Protein AF-A0A7C7JCC6-F1 (afdb_monomer)

Sequence (166 aa):
MGEDTITQGELRDRILDRYYGVRALNGLVRESLFIAESERLGMRIDPAEIASRVEQELDQILGDSFEQRRVSRIRLEQQGLLERDLRREIAMEVGPALLIQMVISAHREIEEEQILDLWRETWKEPRRLIEHIVFPLGDADDQERQSIERWANLTAKALESGTAMR

Radius of gyration: 25.04 Å; Cα contacts (8 Å, |Δi|>4): 71; chains: 1; bounding box: 66×56×46 Å

pLDDT: mean 77.18, std 15.21, range [35.5, 94.88]

Foldseek 3Di:
DDDPPCDPVNVVVVVCCVCPNPVVVVVVVVLVVLVVLCVVVVHDDDPVVLVVVLVVVLCVQQNPDPVSNVVSQVVCVVVVHHPVVSSVVSSVVSRSVVSSVVSVVVPDDPDPVNVVVVCVVCVPPDDDDDDDDDQDCPPPDPVRVVVSVVVVVVVVVCVVVVHDDD

Mean predicted aligned error: 16.47 Å

Secondary structure (DSSP, 8-state):
-------HHHHHHHHHHHHHSHHHHHHHHHHHHHHHHHHHTT----HHHHHHHHHHHHHHHH-SSHHHHHHHHHHHHHTT--HHHHHHHHHHHHHHHHHHHHHHHHT----HHHHHHHHHHHTTSPPPP--------TT--HHHHHHHHHHHHHHHHHHHTTPPP-

Solvent-accessible surface area (backbone atoms only — not comparable to full-atom values): 9923 Å² total; per-residue (Å²): 138,78,82,86,72,77,45,74,65,58,52,49,51,51,47,46,47,68,67,62,25,74,69,33,50,51,46,52,53,51,50,52,51,42,51,55,50,26,57,74,70,70,58,79,81,58,69,67,57,46,53,52,53,39,50,54,54,46,27,73,75,32,36,84,46,73,67,45,30,52,54,42,50,55,56,34,46,76,72,76,42,52,72,68,56,54,53,50,54,46,46,66,50,48,48,58,52,53,50,44,53,52,50,52,54,74,70,55,79,80,52,70,66,61,54,50,48,53,42,69,70,48,66,79,57,78,88,72,93,75,90,84,85,84,81,88,58,88,88,55,49,78,68,52,45,56,49,52,54,50,49,53,53,50,51,51,52,38,54,74,70,69,52,82,87,126

Structure (mmCIF, N/CA/C/O backbone):
data_AF-A0A7C7JCC6-F1
#
_entry.id   AF-A0A7C7JCC6-F1
#
loop_
_atom_site.group_PDB
_atom_site.id
_atom_site.type_symbol
_atom_site.label_atom_id
_atom_site.label_alt_id
_atom_site.label_comp_id
_atom_site.label_asym_id
_atom_site.label_entity_id
_atom_site.label_seq_id
_atom_site.pdbx_PDB_ins_code
_atom_site.Cartn_x
_atom_site.Cartn_y
_atom_site.Cartn_z
_atom_site.occupancy
_atom_site.B_iso_or_equiv
_atom_site.auth_seq_id
_atom_site.auth_comp_id
_atom_site.auth_asym_id
_atom_site.auth_atom_id
_atom_site.pdbx_PDB_model_num
ATOM 1 N N . MET A 1 1 ? -36.928 26.010 -10.391 1.00 35.50 1 MET A N 1
ATOM 2 C CA . MET A 1 1 ? -37.567 24.779 -9.874 1.00 35.50 1 MET A CA 1
ATOM 3 C C . MET A 1 1 ? -36.969 23.615 -10.653 1.00 35.50 1 MET A C 1
ATOM 5 O O . MET A 1 1 ? -36.967 23.719 -11.867 1.00 35.50 1 MET A O 1
ATOM 9 N N . GLY A 1 2 ? -36.391 22.568 -10.071 1.00 37.34 2 GLY A N 1
ATOM 10 C CA . GLY A 1 2 ? -36.309 22.183 -8.664 1.00 37.34 2 GLY A CA 1
ATOM 11 C C . GLY A 1 2 ? -34.877 21.827 -8.255 1.00 37.34 2 GLY A C 1
ATOM 12 O O . GLY A 1 2 ? -34.093 21.338 -9.062 1.00 37.34 2 GLY A O 1
ATOM 13 N N . GLU A 1 3 ? -34.548 22.134 -7.006 1.00 39.03 3 GLU A N 1
ATOM 14 C CA . GLU A 1 3 ? -33.409 21.541 -6.317 1.00 39.03 3 GLU A CA 1
ATOM 15 C C . GLU A 1 3 ? -33.794 20.094 -6.001 1.00 39.03 3 GLU A C 1
ATOM 17 O O . GLU A 1 3 ? -34.695 19.865 -5.188 1.00 39.03 3 GLU A O 1
ATOM 22 N N . ASP A 1 4 ? -33.149 19.128 -6.659 1.00 43.19 4 ASP A N 1
ATOM 23 C CA . ASP A 1 4 ? -33.213 17.716 -6.272 1.00 43.19 4 ASP A CA 1
ATOM 24 C C . ASP A 1 4 ? -32.573 17.582 -4.889 1.00 43.19 4 ASP A C 1
ATOM 26 O O . ASP A 1 4 ? -31.377 17.331 -4.725 1.00 43.19 4 ASP A O 1
ATOM 30 N N . THR A 1 5 ? -33.382 17.838 -3.867 1.00 44.88 5 THR A N 1
ATOM 31 C CA . THR A 1 5 ? -32.974 17.725 -2.476 1.00 44.88 5 THR A CA 1
ATOM 32 C C . THR A 1 5 ? -32.988 16.242 -2.154 1.00 44.88 5 THR A C 1
ATOM 34 O O . THR A 1 5 ? -34.018 15.699 -1.762 1.00 44.88 5 THR A O 1
ATOM 37 N N . ILE A 1 6 ? -31.852 15.578 -2.387 1.00 46.56 6 ILE A N 1
ATOM 38 C CA . ILE A 1 6 ? -31.648 14.182 -1.998 1.00 46.56 6 ILE A CA 1
ATOM 39 C C . ILE A 1 6 ? -31.922 14.100 -0.500 1.00 46.56 6 ILE A C 1
ATOM 41 O O . ILE A 1 6 ? -31.228 14.713 0.316 1.00 46.56 6 ILE A O 1
ATOM 45 N N . THR A 1 7 ? -32.968 13.370 -0.139 1.00 59.16 7 THR A N 1
ATOM 46 C CA . THR A 1 7 ? -33.359 13.220 1.257 1.00 59.16 7 THR A CA 1
ATOM 47 C C . THR A 1 7 ? -32.318 12.381 1.999 1.00 59.16 7 THR A C 1
ATOM 49 O O . THR A 1 7 ? -31.626 11.540 1.422 1.00 59.16 7 THR A O 1
ATOM 52 N N . GLN A 1 8 ? -32.198 12.572 3.315 1.00 44.19 8 GLN A N 1
ATOM 53 C CA . GLN A 1 8 ? -31.268 11.786 4.137 1.00 44.19 8 GLN A CA 1
ATOM 54 C C . GLN A 1 8 ? -31.506 10.267 4.017 1.00 44.19 8 GLN A C 1
ATOM 56 O O . GLN A 1 8 ? -30.558 9.491 4.121 1.00 44.19 8 GLN A O 1
ATOM 61 N N . GLY A 1 9 ? -32.755 9.852 3.764 1.00 45.06 9 GLY A N 1
ATOM 62 C CA . GLY A 1 9 ? -33.120 8.461 3.488 1.00 45.06 9 GLY A CA 1
ATOM 63 C C . GLY A 1 9 ? -32.527 7.947 2.177 1.00 45.06 9 GLY A C 1
ATOM 64 O O . GLY A 1 9 ? -31.873 6.912 2.178 1.00 45.06 9 GLY A O 1
ATOM 65 N N . GLU A 1 10 ? -32.641 8.709 1.088 1.00 50.38 10 GLU A N 1
ATOM 66 C CA . GLU A 1 10 ? -32.078 8.341 -0.220 1.00 50.38 10 GLU A CA 1
ATOM 67 C C . GLU A 1 10 ? -30.546 8.330 -0.225 1.00 50.38 10 GLU A C 1
ATOM 69 O O . GLU A 1 10 ? -29.932 7.500 -0.897 1.00 50.38 10 GLU A O 1
ATOM 74 N N . LEU A 1 11 ? -29.907 9.220 0.543 1.00 48.44 11 LEU A N 1
ATOM 75 C CA . LEU A 1 11 ? -28.457 9.195 0.730 1.00 48.44 11 LEU A CA 1
ATOM 76 C C . LEU A 1 11 ? -28.025 7.954 1.523 1.00 48.44 11 LEU A C 1
ATOM 78 O O . LEU A 1 11 ? -27.065 7.291 1.135 1.00 48.44 11 LEU A O 1
ATOM 82 N N . ARG A 1 12 ? -28.745 7.614 2.602 1.00 43.25 12 ARG A N 1
ATOM 83 C CA . ARG A 1 12 ? -28.478 6.415 3.408 1.00 43.25 12 ARG A CA 1
ATOM 84 C C . ARG A 1 12 ? -28.670 5.146 2.591 1.00 43.25 12 ARG A C 1
ATOM 86 O O . ARG A 1 12 ? -27.808 4.280 2.638 1.00 43.25 12 ARG A O 1
ATOM 93 N N . ASP A 1 13 ? -29.744 5.058 1.817 1.00 52.59 13 ASP A N 1
ATOM 94 C CA . ASP A 1 13 ? -30.030 3.891 0.988 1.00 52.59 13 ASP A CA 1
ATOM 95 C C . ASP A 1 13 ? -29.015 3.768 -0.149 1.00 52.59 13 ASP A C 1
ATOM 97 O O . ASP A 1 13 ? -28.524 2.675 -0.388 1.00 52.59 13 ASP A O 1
ATOM 101 N N . ARG A 1 14 ? -28.569 4.875 -0.762 1.00 53.69 14 ARG A N 1
ATOM 102 C CA . ARG A 1 14 ? -27.451 4.858 -1.725 1.00 53.69 14 ARG A CA 1
ATOM 103 C C . ARG A 1 14 ? -26.120 4.445 -1.106 1.00 53.69 14 ARG A C 1
ATOM 105 O O . ARG A 1 14 ? -25.340 3.768 -1.769 1.00 53.69 14 ARG A O 1
ATOM 112 N N . ILE A 1 15 ? -25.829 4.864 0.125 1.00 50.69 15 ILE A N 1
ATOM 113 C CA . ILE A 1 15 ? -24.641 4.422 0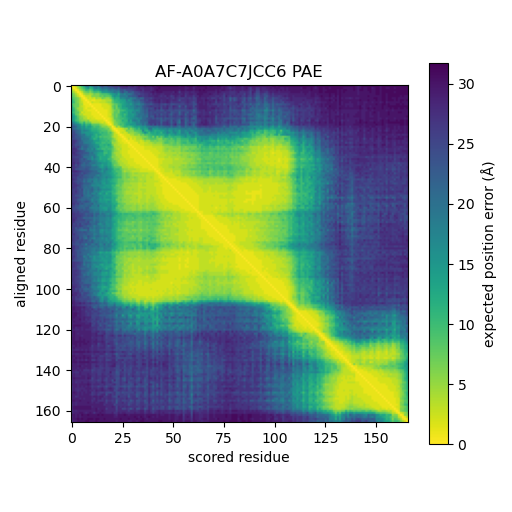.866 1.00 50.69 15 ILE A CA 1
ATOM 114 C C . ILE A 1 15 ? -24.766 2.924 1.152 1.00 50.69 15 ILE A C 1
ATOM 116 O O . ILE A 1 15 ? -23.859 2.168 0.826 1.00 50.69 15 ILE A O 1
ATOM 120 N N . LEU A 1 16 ? -25.905 2.461 1.660 1.00 47.53 16 LEU A N 1
ATOM 121 C CA . LEU A 1 16 ? -26.132 1.043 1.921 1.00 47.53 16 LEU A CA 1
ATOM 122 C C . LEU A 1 16 ? -26.072 0.203 0.637 1.00 47.53 16 LEU A C 1
ATOM 124 O O . LEU A 1 16 ? -25.457 -0.850 0.652 1.00 47.53 16 LEU A O 1
ATOM 128 N N . ASP A 1 17 ? -26.581 0.679 -0.497 1.00 46.47 17 ASP A N 1
ATOM 129 C CA . ASP A 1 17 ? -26.464 -0.023 -1.784 1.00 46.47 17 ASP A CA 1
ATOM 130 C C . ASP A 1 17 ? -25.013 -0.043 -2.302 1.00 46.47 17 ASP A C 1
ATOM 132 O O . ASP A 1 17 ? -24.562 -1.014 -2.917 1.00 46.47 17 ASP A O 1
ATOM 136 N N . ARG A 1 18 ? -24.242 1.014 -2.013 1.00 46.94 18 ARG A N 1
ATOM 137 C CA . ARG A 1 18 ? -22.818 1.124 -2.364 1.00 46.94 18 ARG A CA 1
ATOM 138 C C . ARG A 1 18 ? -21.928 0.220 -1.508 1.00 46.94 18 ARG A C 1
ATOM 140 O O . ARG A 1 18 ? -20.978 -0.338 -2.049 1.00 46.94 18 ARG A O 1
ATOM 147 N N . TYR A 1 19 ? -22.235 0.081 -0.218 1.00 43.72 19 TYR A N 1
ATOM 148 C CA . TYR A 1 19 ? -21.448 -0.688 0.756 1.00 43.72 19 TYR A CA 1
ATOM 149 C C . TYR A 1 19 ? -21.975 -2.115 0.997 1.00 43.72 19 TYR A C 1
ATOM 151 O O . TYR A 1 19 ? -21.207 -2.963 1.434 1.00 43.72 19 TYR A O 1
ATOM 159 N N . TYR A 1 20 ? -23.242 -2.411 0.679 1.00 44.62 20 TYR A N 1
ATOM 160 C CA . TYR A 1 20 ? -23.923 -3.686 0.975 1.00 44.62 20 TYR A CA 1
ATOM 161 C C . TYR A 1 20 ? -24.778 -4.253 -0.184 1.00 44.62 20 TYR A C 1
ATOM 163 O O . TYR A 1 20 ? -25.432 -5.280 -0.007 1.00 44.62 20 TYR A O 1
ATOM 171 N N . GLY A 1 21 ? -24.774 -3.650 -1.381 1.00 55.75 21 GLY A N 1
ATOM 172 C CA . GLY A 1 21 ? -25.462 -4.192 -2.566 1.00 55.75 21 GLY A CA 1
ATOM 173 C C . GLY A 1 21 ? -24.786 -5.437 -3.180 1.00 55.75 21 GLY A C 1
ATOM 174 O O . GLY A 1 21 ? -23.792 -5.952 -2.672 1.00 55.75 21 GLY A O 1
ATOM 175 N N . VAL A 1 22 ? -25.265 -5.909 -4.343 1.00 54.38 22 VAL A N 1
ATOM 176 C CA . VAL A 1 22 ? -24.756 -7.122 -5.048 1.00 54.38 22 VAL A CA 1
ATOM 177 C C . VAL A 1 22 ? -23.234 -7.105 -5.278 1.00 54.38 22 VAL A C 1
ATOM 179 O O . VAL A 1 22 ? -22.590 -8.151 -5.268 1.00 54.38 22 VAL A O 1
ATOM 182 N N . ARG A 1 23 ? -22.626 -5.923 -5.451 1.00 51.69 23 ARG A N 1
ATOM 183 C CA . ARG A 1 23 ? -21.163 -5.777 -5.576 1.00 51.69 23 ARG A CA 1
ATOM 184 C C . ARG A 1 23 ? -20.425 -6.036 -4.263 1.00 51.69 23 ARG A C 1
ATOM 186 O O . ARG A 1 23 ? -19.364 -6.646 -4.305 1.00 51.69 23 ARG A O 1
ATOM 193 N N . ALA A 1 24 ? -20.988 -5.617 -3.134 1.00 56.72 24 ALA A N 1
ATOM 194 C CA . ALA A 1 24 ? -20.447 -5.915 -1.814 1.00 56.72 24 ALA A CA 1
ATOM 195 C C . ALA A 1 24 ? -20.643 -7.392 -1.462 1.00 56.72 24 ALA A C 1
ATOM 197 O O . ALA A 1 24 ? -19.712 -8.025 -0.985 1.00 56.72 24 ALA A O 1
ATOM 198 N N . LEU A 1 25 ? -21.796 -7.979 -1.807 1.00 54.53 25 LEU A N 1
ATOM 199 C CA . LEU A 1 25 ? -22.018 -9.421 -1.669 1.00 54.53 25 LEU A CA 1
ATOM 200 C C . LEU A 1 25 ? -21.008 -10.226 -2.503 1.00 54.53 25 LEU A C 1
ATOM 202 O O . LEU A 1 25 ? -20.402 -11.161 -1.996 1.00 54.53 25 LEU A O 1
ATOM 206 N N . ASN A 1 26 ? -20.764 -9.828 -3.755 1.00 58.50 26 ASN A N 1
ATOM 207 C CA . ASN A 1 26 ? -19.716 -10.427 -4.585 1.00 58.50 26 ASN A CA 1
ATOM 208 C C . ASN A 1 26 ? -18.313 -10.204 -4.000 1.00 58.50 26 ASN A C 1
ATOM 210 O O . ASN A 1 26 ? -17.469 -11.088 -4.117 1.00 58.50 26 ASN A O 1
ATOM 214 N N . GLY A 1 27 ? -18.061 -9.051 -3.372 1.00 63.75 27 GLY A N 1
ATOM 215 C CA . GLY A 1 27 ? -16.829 -8.767 -2.635 1.00 63.75 27 GLY A CA 1
ATOM 216 C C . GLY A 1 27 ? -16.624 -9.733 -1.468 1.00 63.75 27 GLY A C 1
ATOM 217 O O . GLY A 1 27 ? -15.590 -10.388 -1.411 1.00 63.75 27 GLY A O 1
ATOM 218 N N . LEU A 1 28 ? -17.644 -9.911 -0.626 1.00 67.06 28 LEU A N 1
ATOM 219 C CA . LEU A 1 28 ? -17.639 -10.832 0.515 1.00 67.06 28 LEU A CA 1
ATOM 220 C C . LEU A 1 28 ? -17.494 -12.295 0.079 1.00 67.06 28 LEU A C 1
ATOM 222 O O . LEU A 1 28 ? -16.726 -13.050 0.669 1.00 67.06 28 LEU A O 1
ATOM 226 N N . VAL A 1 29 ? -18.191 -12.705 -0.987 1.00 64.75 29 VAL A N 1
ATOM 227 C CA . VAL A 1 29 ? -18.040 -14.050 -1.565 1.00 64.75 29 VAL A CA 1
ATOM 228 C C . VAL A 1 29 ? -16.612 -14.246 -2.069 1.00 64.75 29 VAL A C 1
ATOM 230 O O . VAL A 1 29 ? -15.993 -15.266 -1.777 1.00 64.75 29 VAL A O 1
ATOM 233 N N . ARG A 1 30 ? -16.052 -13.263 -2.777 1.00 67.19 30 ARG A N 1
ATOM 234 C CA . ARG A 1 30 ? -14.678 -13.327 -3.279 1.00 6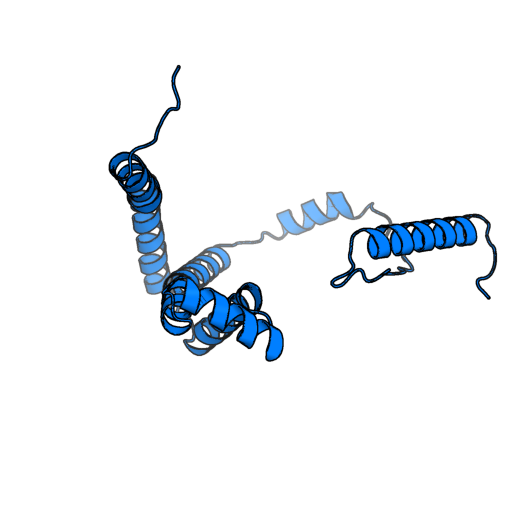7.19 30 ARG A CA 1
ATOM 235 C C . ARG A 1 30 ? -13.660 -13.406 -2.144 1.00 67.19 30 ARG A C 1
ATOM 237 O O . ARG A 1 30 ? -12.757 -14.231 -2.209 1.00 67.19 30 ARG A O 1
ATOM 244 N N . GLU A 1 31 ? -13.823 -12.594 -1.110 1.00 72.62 31 GLU A N 1
ATOM 245 C CA . GLU A 1 31 ? -12.987 -12.621 0.089 1.00 72.62 31 GLU A CA 1
ATOM 246 C C . GLU A 1 31 ? -13.057 -13.987 0.783 1.00 72.62 31 GLU A C 1
ATOM 248 O O . GLU A 1 31 ? -12.021 -14.582 1.066 1.00 72.62 31 GLU A O 1
ATOM 253 N N . SER A 1 32 ? -14.258 -14.555 0.942 1.00 72.12 32 SER A N 1
ATOM 254 C CA . SER A 1 32 ? -14.437 -15.891 1.528 1.00 72.12 32 SER A CA 1
ATOM 255 C C . SER A 1 32 ? -13.742 -17.000 0.728 1.00 72.12 32 SER A C 1
ATOM 257 O O . SER A 1 32 ? -13.176 -17.921 1.316 1.00 72.12 32 SER A O 1
ATOM 259 N N . LEU A 1 33 ? -13.718 -16.889 -0.607 1.00 74.25 33 LEU A N 1
ATOM 260 C CA . LEU A 1 33 ? -12.997 -17.821 -1.475 1.00 74.25 33 LEU A CA 1
ATOM 261 C C . LEU A 1 33 ? -11.483 -17.708 -1.278 1.00 74.25 33 LEU A C 1
ATOM 263 O O . LEU A 1 33 ? -10.806 -18.728 -1.196 1.00 74.25 33 LEU A O 1
ATOM 267 N N . PHE A 1 34 ? -10.953 -16.488 -1.161 1.00 77.62 34 PHE A N 1
ATOM 268 C CA . PHE A 1 34 ? -9.532 -16.278 -0.878 1.00 77.62 34 PHE A CA 1
ATOM 269 C C . PHE A 1 34 ? -9.137 -16.755 0.522 1.00 77.62 34 PHE A C 1
ATOM 271 O O . PHE A 1 34 ? -8.056 -17.317 0.675 1.00 77.62 34 PHE A O 1
ATOM 278 N N . ILE A 1 35 ? -10.008 -16.597 1.522 1.00 79.81 35 ILE A N 1
ATOM 279 C CA . ILE A 1 35 ? -9.790 -17.147 2.866 1.00 79.81 35 ILE A CA 1
ATOM 280 C C . ILE A 1 35 ? -9.702 -18.674 2.797 1.00 79.81 35 ILE A C 1
ATOM 282 O O . ILE A 1 35 ? -8.696 -19.238 3.224 1.00 79.81 35 ILE A O 1
ATOM 286 N N . ALA A 1 36 ? -10.688 -19.339 2.188 1.00 78.31 36 ALA A N 1
ATOM 287 C CA . ALA A 1 36 ? -10.689 -20.797 2.040 1.00 78.31 36 ALA A CA 1
ATOM 288 C C . ALA A 1 36 ? -9.452 -21.308 1.279 1.00 78.31 36 ALA A C 1
ATOM 290 O O . ALA A 1 36 ? -8.855 -22.324 1.636 1.00 78.31 36 ALA A O 1
ATOM 291 N N . GLU A 1 37 ? -9.031 -20.579 0.249 1.00 79.88 37 GLU A N 1
ATOM 292 C CA . GLU A 1 37 ? -7.848 -20.917 -0.534 1.00 79.88 37 GLU A CA 1
ATOM 293 C C . GLU A 1 37 ? -6.546 -20.712 0.253 1.00 79.88 37 GLU A C 1
ATOM 295 O O . GLU A 1 37 ? -5.636 -21.540 0.187 1.00 79.88 37 GLU A O 1
ATOM 300 N N . SER A 1 38 ? -6.467 -19.656 1.064 1.00 85.25 38 SER A N 1
ATOM 301 C CA . SER A 1 38 ? -5.337 -19.437 1.968 1.00 85.25 38 SER A CA 1
ATOM 302 C C . SER A 1 38 ? -5.214 -20.557 3.007 1.00 85.25 38 SER A C 1
ATOM 304 O O . SER A 1 38 ? -4.108 -21.030 3.267 1.00 85.25 38 SER A O 1
ATOM 306 N N . GLU A 1 39 ? -6.340 -21.052 3.535 1.00 87.38 39 GLU A N 1
ATOM 307 C CA . GLU A 1 39 ? -6.372 -22.182 4.464 1.00 87.38 39 GLU A CA 1
ATOM 308 C C . GLU A 1 39 ? -5.902 -23.469 3.779 1.00 87.38 39 GLU A C 1
ATOM 310 O O . GLU A 1 39 ? -5.078 -24.197 4.338 1.00 87.38 39 GLU A O 1
ATOM 315 N N . ARG A 1 40 ? -6.358 -23.718 2.542 1.00 84.56 40 ARG A N 1
ATOM 316 C CA . ARG A 1 40 ? -5.920 -24.852 1.711 1.00 84.56 40 ARG A CA 1
ATOM 317 C C . ARG A 1 40 ? -4.408 -24.843 1.477 1.00 84.56 40 ARG A C 1
ATOM 319 O O . ARG A 1 40 ? -3.780 -25.900 1.493 1.00 84.56 40 ARG A O 1
ATOM 326 N N . LEU A 1 41 ? -3.834 -23.663 1.259 1.00 84.44 41 LEU A N 1
ATOM 327 C CA . LEU A 1 41 ? -2.403 -23.458 1.025 1.00 84.44 41 LEU A CA 1
ATOM 328 C C . LEU A 1 41 ? -1.576 -23.342 2.316 1.00 84.44 41 LEU A C 1
ATOM 330 O O . LEU A 1 41 ? -0.353 -23.230 2.246 1.00 84.44 41 LEU A O 1
ATOM 334 N N . G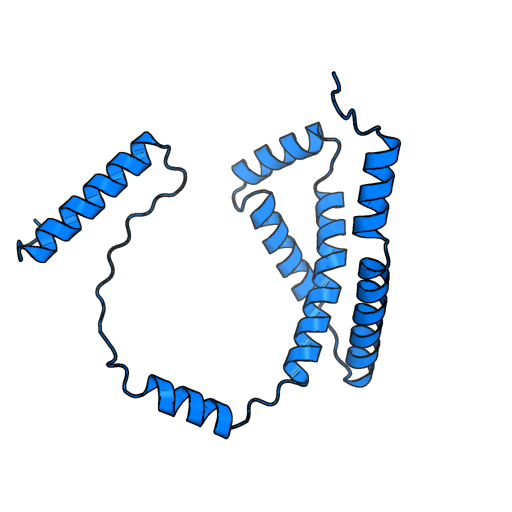LY A 1 42 ? -2.213 -23.371 3.492 1.00 87.81 42 GLY A N 1
ATOM 335 C CA . GLY A 1 42 ? -1.539 -23.217 4.783 1.00 87.81 42 GLY A CA 1
ATOM 336 C C . GLY A 1 42 ? -0.949 -21.820 5.011 1.00 87.81 42 GLY A C 1
ATOM 337 O O . GLY A 1 42 ? -0.007 -21.671 5.789 1.00 87.81 42 GLY A O 1
ATOM 338 N N . MET A 1 43 ? -1.478 -20.802 4.332 1.00 87.81 43 MET A N 1
ATOM 339 C CA . MET A 1 43 ? -1.007 -19.423 4.420 1.00 87.81 43 MET A CA 1
ATOM 340 C C . MET A 1 43 ? -1.554 -18.726 5.657 1.00 87.81 43 MET A C 1
ATOM 342 O O . MET A 1 43 ? -2.712 -18.893 6.038 1.00 87.81 43 MET A O 1
ATOM 346 N N . ARG A 1 44 ? -0.704 -17.919 6.290 1.00 86.69 44 ARG A N 1
ATOM 347 C CA . ARG A 1 44 ? -1.057 -17.065 7.423 1.00 86.69 44 ARG A CA 1
ATOM 348 C C . ARG A 1 44 ? -0.291 -15.761 7.305 1.00 86.69 44 ARG A C 1
ATOM 350 O O . ARG A 1 44 ? 0.87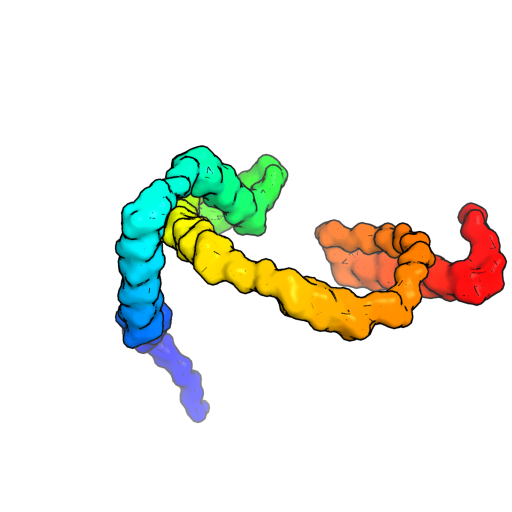5 -15.782 6.919 1.00 86.69 44 ARG A O 1
ATOM 357 N N . ILE A 1 45 ? -0.939 -14.664 7.671 1.00 86.56 45 ILE A N 1
ATOM 358 C CA . ILE A 1 45 ? -0.286 -13.361 7.773 1.00 86.56 45 ILE A CA 1
ATOM 359 C C . ILE A 1 45 ? 0.236 -13.198 9.195 1.00 86.56 45 ILE A C 1
ATOM 361 O O . ILE A 1 45 ? -0.461 -13.531 10.159 1.00 86.56 45 ILE A O 1
ATOM 365 N N . ASP A 1 46 ? 1.450 -12.674 9.324 1.00 90.25 46 ASP A N 1
ATOM 366 C CA . ASP A 1 46 ? 1.993 -12.279 10.616 1.00 90.25 46 ASP A CA 1
ATOM 367 C C . ASP A 1 46 ? 1.201 -11.073 11.167 1.00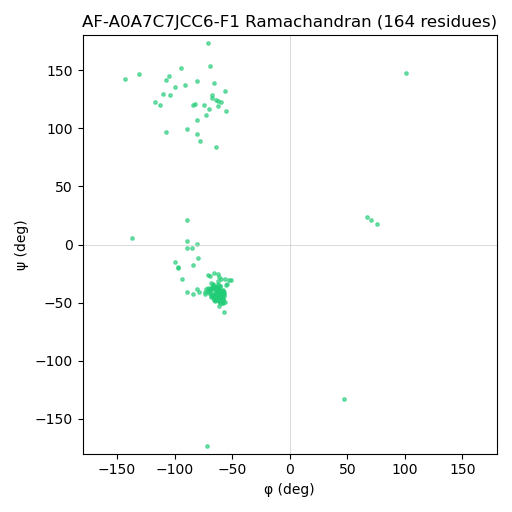 90.25 46 ASP A C 1
ATOM 369 O O . ASP A 1 46 ? 1.100 -10.043 10.494 1.00 90.25 46 ASP A O 1
ATOM 373 N N . PRO A 1 47 ? 0.653 -11.136 12.395 1.00 90.25 47 PRO A N 1
ATOM 374 C CA . PRO A 1 47 ? 0.029 -9.978 13.030 1.00 90.25 47 PRO A CA 1
ATOM 375 C C . PRO A 1 47 ? 0.910 -8.719 13.045 1.00 90.25 47 PRO A C 1
ATOM 377 O O . PRO A 1 47 ? 0.381 -7.608 12.991 1.00 90.25 47 PRO A O 1
ATOM 380 N N . ALA A 1 48 ? 2.239 -8.870 13.095 1.00 92.62 48 ALA A N 1
ATOM 381 C CA . ALA A 1 48 ? 3.170 -7.748 13.024 1.00 92.62 48 ALA A CA 1
ATOM 382 C C . ALA A 1 48 ? 3.159 -7.053 11.650 1.00 92.62 48 ALA A C 1
ATOM 384 O O . ALA A 1 48 ? 3.277 -5.829 11.582 1.00 92.62 48 ALA A O 1
ATOM 385 N N . GLU A 1 49 ? 2.966 -7.807 10.566 1.00 92.06 49 GLU A N 1
ATOM 386 C CA . GLU A 1 49 ? 2.849 -7.270 9.207 1.00 92.06 49 GLU A CA 1
ATOM 387 C C . GLU A 1 49 ? 1.563 -6.454 9.051 1.00 92.06 49 GLU A C 1
ATOM 389 O O . GLU A 1 49 ? 1.600 -5.324 8.560 1.00 92.06 49 GLU A O 1
ATOM 394 N N . ILE A 1 50 ? 0.442 -6.970 9.572 1.00 91.44 50 ILE A N 1
ATOM 395 C CA . ILE A 1 50 ? -0.833 -6.237 9.611 1.00 91.44 50 ILE A CA 1
ATOM 396 C C . ILE A 1 50 ? -0.658 -4.939 10.400 1.00 91.44 50 ILE A C 1
ATOM 398 O O . ILE A 1 50 ? -1.011 -3.872 9.906 1.00 91.44 50 ILE A O 1
ATOM 402 N N . ALA A 1 51 ? -0.082 -5.005 11.604 1.00 92.81 51 ALA A N 1
ATOM 403 C CA . ALA A 1 51 ? 0.126 -3.826 12.440 1.00 92.81 51 ALA A CA 1
ATOM 404 C C . ALA A 1 51 ? 1.015 -2.778 11.752 1.00 92.81 51 ALA A C 1
ATOM 406 O O . ALA A 1 51 ? 0.687 -1.593 11.762 1.00 92.81 51 ALA A O 1
ATOM 407 N N . SER A 1 52 ? 2.105 -3.209 11.111 1.00 94.88 52 SER A N 1
ATOM 408 C CA . SER A 1 52 ? 2.996 -2.311 10.376 1.00 94.88 52 SER A CA 1
ATOM 409 C C . SER A 1 52 ? 2.278 -1.625 9.216 1.00 94.88 52 SER A C 1
ATOM 411 O O . SER A 1 52 ? 2.397 -0.411 9.055 1.00 94.88 52 SER A O 1
ATOM 413 N N . ARG A 1 53 ? 1.496 -2.376 8.435 1.00 93.12 53 ARG A N 1
ATOM 414 C CA . ARG A 1 53 ? 0.745 -1.831 7.303 1.00 93.12 53 ARG A CA 1
ATOM 415 C C . ARG A 1 53 ? -0.373 -0.888 7.753 1.00 93.12 53 ARG A C 1
ATOM 417 O O . ARG A 1 53 ? -0.576 0.142 7.122 1.00 93.12 53 ARG A O 1
ATOM 424 N N . VAL A 1 54 ? -1.044 -1.191 8.865 1.00 92.88 54 VAL A N 1
ATOM 425 C CA . VAL A 1 54 ? -2.042 -0.302 9.482 1.00 92.88 54 VAL A CA 1
ATOM 426 C C . VAL A 1 54 ? -1.414 1.023 9.917 1.00 92.88 54 VAL A C 1
ATOM 428 O O . VAL A 1 54 ? -1.993 2.070 9.645 1.00 92.88 54 VAL A O 1
ATOM 431 N N . GLU A 1 55 ? -0.236 1.013 10.550 1.00 94.00 55 GLU A N 1
ATOM 432 C CA . GLU A 1 55 ? 0.445 2.268 10.900 1.00 94.00 55 GLU A CA 1
ATOM 433 C C . GLU A 1 55 ? 0.877 3.057 9.659 1.00 94.00 55 GLU A C 1
ATOM 435 O O . GLU A 1 55 ? 0.699 4.267 9.640 1.00 94.00 55 GLU A O 1
ATOM 440 N N . GLN A 1 56 ? 1.338 2.398 8.590 1.00 92.69 56 GLN A N 1
ATOM 441 C CA . GLN A 1 56 ? 1.664 3.084 7.331 1.00 92.69 56 GLN A CA 1
ATOM 442 C C . GLN A 1 56 ? 0.454 3.801 6.717 1.00 92.69 56 GLN A C 1
ATOM 444 O O . GLN A 1 56 ? 0.587 4.919 6.226 1.00 92.69 56 GLN A O 1
ATOM 449 N N . GLU A 1 57 ? -0.722 3.172 6.727 1.00 88.31 57 GLU A N 1
ATOM 450 C CA . GLU A 1 57 ? -1.962 3.797 6.246 1.00 88.31 57 GLU A CA 1
ATOM 451 C C . GLU A 1 57 ? -2.415 4.932 7.181 1.00 88.31 57 GLU A C 1
ATOM 453 O O . GLU A 1 57 ? -2.840 5.993 6.723 1.00 88.31 57 GLU A O 1
ATOM 458 N N . LEU A 1 58 ? -2.263 4.765 8.501 1.00 87.38 58 LEU A N 1
ATOM 459 C CA . LEU A 1 58 ? -2.527 5.840 9.460 1.00 87.38 58 LEU A CA 1
ATOM 460 C C . LEU A 1 58 ? -1.600 7.037 9.253 1.00 87.38 58 LEU A C 1
ATOM 462 O O . LEU A 1 58 ? -2.073 8.166 9.319 1.00 87.38 58 LEU A O 1
ATOM 466 N N . ASP A 1 59 ? -0.317 6.813 8.985 1.00 90.94 59 ASP A N 1
ATOM 467 C CA . ASP A 1 59 ? 0.646 7.882 8.718 1.00 90.94 59 ASP A CA 1
ATOM 468 C C . ASP A 1 59 ? 0.313 8.608 7.406 1.00 90.94 59 ASP A C 1
ATOM 470 O O . ASP A 1 59 ? 0.400 9.831 7.342 1.00 90.94 59 ASP A O 1
ATOM 474 N N . GLN A 1 60 ? -0.168 7.899 6.379 1.00 86.25 60 GLN A N 1
ATOM 475 C CA . GLN A 1 60 ? -0.649 8.531 5.142 1.00 86.25 60 GLN A CA 1
ATOM 476 C C . GLN A 1 60 ? -1.879 9.423 5.371 1.00 86.25 60 GLN A C 1
ATOM 478 O O . GLN A 1 60 ? -2.005 10.472 4.740 1.00 86.25 60 GLN A O 1
ATOM 483 N N . ILE A 1 61 ? -2.789 9.022 6.264 1.00 84.06 61 ILE A N 1
ATOM 484 C CA . ILE A 1 61 ? -4.037 9.756 6.527 1.00 84.06 61 ILE A CA 1
ATOM 485 C C . ILE A 1 61 ? -3.824 10.899 7.527 1.00 84.06 61 ILE A C 1
ATOM 487 O O . ILE A 1 61 ? -4.385 11.984 7.370 1.00 84.06 61 ILE A O 1
ATOM 491 N N . LEU A 1 62 ? -3.057 10.656 8.589 1.00 86.25 62 LEU A N 1
ATOM 492 C CA . LEU A 1 62 ? -2.898 11.578 9.714 1.00 86.25 62 LEU A CA 1
ATOM 493 C C . LEU A 1 62 ? -1.638 12.437 9.612 1.00 86.25 62 LEU A C 1
ATOM 495 O O . LEU A 1 62 ? -1.585 13.490 10.251 1.00 86.25 62 LEU A O 1
ATOM 499 N N . GLY A 1 63 ? -0.668 12.016 8.806 1.00 87.12 63 GLY A N 1
ATOM 500 C CA . GLY A 1 63 ? 0.677 12.567 8.732 1.00 87.12 63 GLY A CA 1
ATOM 501 C C . GLY A 1 63 ? 1.689 11.705 9.487 1.00 87.12 63 GLY A C 1
ATOM 502 O O . GLY A 1 63 ? 1.376 11.104 10.518 1.00 87.12 63 GLY A O 1
ATOM 503 N N . ASP A 1 64 ? 2.916 11.688 8.974 1.00 88.81 64 ASP A N 1
ATOM 504 C CA . ASP A 1 64 ? 4.058 10.932 9.497 1.00 88.81 64 ASP A CA 1
ATOM 505 C C . ASP A 1 64 ? 4.795 11.676 10.628 1.00 88.81 64 ASP A C 1
ATOM 507 O O . ASP A 1 64 ? 5.524 11.081 11.425 1.00 88.81 64 ASP A O 1
ATOM 511 N N . SER A 1 65 ? 4.577 12.989 10.742 1.00 91.69 65 SER A N 1
ATOM 512 C CA . SER A 1 65 ? 5.136 13.823 11.803 1.00 91.69 65 SER A CA 1
ATOM 513 C C . SER A 1 65 ? 4.182 14.003 12.988 1.00 91.69 65 SER A C 1
ATOM 515 O O . SER A 1 65 ? 2.955 14.025 12.859 1.00 91.69 65 SER A O 1
ATOM 517 N N . PHE A 1 66 ? 4.756 14.223 14.177 1.00 88.94 66 PHE A N 1
ATOM 518 C CA . PHE A 1 66 ? 3.986 14.443 15.406 1.00 88.94 66 PHE A CA 1
ATOM 519 C C . PHE A 1 66 ? 3.003 15.621 15.295 1.00 88.94 66 PHE A C 1
ATOM 521 O O . PHE A 1 66 ? 1.858 15.514 15.736 1.00 88.94 66 PHE A O 1
ATOM 528 N N . GLU A 1 67 ? 3.427 16.739 14.699 1.00 90.81 67 GLU A N 1
ATOM 529 C CA . GLU A 1 67 ? 2.583 17.931 14.580 1.00 90.81 67 GLU A CA 1
ATOM 530 C C . GLU A 1 67 ? 1.434 17.735 13.589 1.00 90.81 67 GLU A C 1
ATOM 532 O O . GLU A 1 67 ? 0.300 18.101 13.904 1.00 90.81 67 GLU A O 1
ATOM 537 N N . GLN A 1 68 ? 1.681 17.097 12.439 1.00 87.50 68 GLN 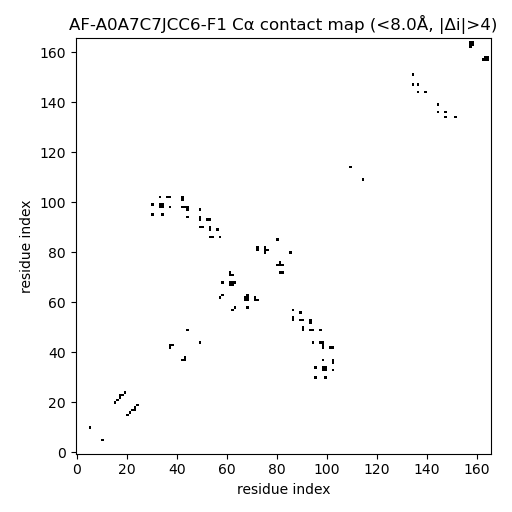A N 1
ATOM 538 C CA . GLN A 1 68 ? 0.615 16.765 11.490 1.00 87.50 68 GLN A CA 1
ATOM 539 C C . GLN A 1 68 ? -0.400 15.819 12.132 1.00 87.50 68 GLN A C 1
ATOM 541 O O . GLN A 1 68 ? -1.592 16.130 12.150 1.00 87.50 68 GLN A O 1
ATOM 546 N N . ARG A 1 69 ? 0.068 14.737 12.770 1.00 90.31 69 ARG A N 1
ATOM 547 C CA . ARG A 1 69 ? -0.803 13.763 13.440 1.00 90.31 69 ARG A CA 1
ATOM 548 C C . ARG A 1 69 ? -1.629 14.409 14.547 1.00 90.31 69 ARG A C 1
ATOM 550 O O . ARG A 1 69 ? -2.818 14.124 14.677 1.00 90.31 69 ARG A O 1
ATOM 557 N N . ARG A 1 70 ? -1.045 15.344 15.308 1.00 89.94 70 ARG A N 1
ATOM 558 C CA . ARG A 1 70 ? -1.757 16.134 16.325 1.00 89.94 70 ARG A CA 1
ATOM 559 C C . ARG A 1 70 ? -2.877 16.979 15.714 1.00 89.94 70 ARG A C 1
ATOM 561 O O . ARG A 1 70 ? -3.995 16.945 16.226 1.00 89.94 70 ARG A O 1
ATOM 568 N N . VAL A 1 71 ? -2.599 17.722 14.641 1.00 90.44 71 VAL A N 1
ATOM 569 C CA . VAL A 1 71 ? -3.601 18.564 13.961 1.00 90.44 71 VAL A CA 1
ATOM 570 C C . VAL A 1 71 ? -4.710 17.711 13.340 1.00 90.44 71 VAL A C 1
ATOM 572 O O . VAL A 1 71 ? -5.891 18.010 13.531 1.00 90.44 71 VAL A O 1
ATOM 575 N N . SER A 1 72 ? -4.352 16.629 12.651 1.00 89.19 72 SER A N 1
ATOM 576 C CA . SER A 1 72 ? -5.293 15.693 12.029 1.00 89.19 72 SER A CA 1
ATOM 577 C C . SER A 1 72 ? -6.186 15.008 13.063 1.00 89.19 72 SER A C 1
ATOM 579 O O . SER A 1 72 ? -7.395 14.913 12.855 1.00 89.19 72 SER A O 1
ATOM 581 N N . ARG A 1 73 ? -5.637 14.619 14.223 1.00 88.38 73 ARG A N 1
ATOM 582 C CA . ARG A 1 73 ? -6.420 14.035 15.321 1.00 88.38 73 ARG A CA 1
ATOM 583 C C . ARG A 1 73 ? -7.454 15.011 15.879 1.00 88.38 73 ARG A C 1
ATOM 585 O O . ARG A 1 73 ? -8.598 14.623 16.074 1.00 88.38 73 ARG A O 1
ATOM 592 N N . ILE A 1 74 ? -7.087 16.279 16.075 1.00 89.69 74 ILE A N 1
ATOM 593 C CA . ILE A 1 74 ? -8.041 17.308 16.523 1.00 89.69 74 ILE A CA 1
ATOM 594 C C . ILE A 1 74 ? -9.175 17.475 15.498 1.00 89.69 74 ILE A C 1
ATOM 596 O O . ILE A 1 74 ? -10.337 17.582 15.884 1.00 89.69 74 ILE A O 1
ATOM 600 N N . ARG A 1 75 ? -8.866 17.462 14.192 1.00 87.62 75 ARG A N 1
ATOM 601 C CA . ARG A 1 75 ? -9.888 17.523 13.129 1.00 87.62 75 ARG A CA 1
ATOM 602 C C . ARG A 1 75 ? -10.805 16.295 13.128 1.00 87.62 75 ARG A C 1
ATOM 604 O O . ARG A 1 75 ? -12.008 16.456 12.955 1.00 87.62 75 ARG A O 1
ATOM 611 N N . LEU A 1 76 ? -10.260 15.098 13.345 1.00 87.75 76 LEU A N 1
ATOM 612 C CA . LEU A 1 76 ? -11.041 13.862 13.483 1.00 87.75 76 LEU A CA 1
ATOM 613 C C . LEU A 1 76 ? -11.997 13.923 14.676 1.00 87.75 76 LEU A C 1
ATOM 615 O O . LEU A 1 76 ? -13.187 13.652 14.526 1.00 87.75 76 LEU A O 1
ATOM 619 N N . GLU A 1 77 ? -11.505 14.356 15.836 1.00 88.81 77 GLU A N 1
ATOM 620 C CA . GLU A 1 77 ? -12.318 14.488 17.048 1.00 88.81 77 GLU A CA 1
ATOM 621 C C . GLU A 1 77 ? -13.447 15.515 16.866 1.00 88.81 77 GLU A C 1
ATOM 623 O O . GLU A 1 77 ? -14.571 15.282 17.307 1.00 88.81 77 GLU A O 1
ATOM 628 N N . GLN A 1 78 ? -13.195 16.617 16.147 1.00 88.25 78 GLN A N 1
ATOM 629 C CA . GLN A 1 78 ? -14.230 17.596 15.778 1.00 88.25 78 GLN A CA 1
ATOM 630 C C . GLN A 1 78 ? -15.332 17.004 14.887 1.00 88.25 78 GLN A C 1
ATOM 632 O O . GLN A 1 78 ? -16.459 17.497 14.900 1.00 88.25 78 GLN A O 1
ATOM 637 N N . GLN A 1 79 ? -15.025 15.946 14.135 1.00 87.31 79 GLN A N 1
ATOM 638 C CA . GLN A 1 79 ? -15.984 15.188 13.326 1.00 87.31 79 GLN A CA 1
ATOM 639 C C . GLN A 1 79 ? -16.636 14.035 14.109 1.00 87.31 79 GLN A C 1
ATOM 641 O O . GLN A 1 79 ? -17.430 13.284 13.547 1.00 87.31 79 GLN A O 1
ATOM 646 N N . GLY A 1 80 ? -16.325 13.893 15.403 1.00 87.75 80 GLY A N 1
ATOM 647 C CA . GLY A 1 80 ? -16.835 12.819 16.254 1.00 87.75 80 GLY A CA 1
ATOM 648 C C . GLY A 1 80 ? -16.168 11.463 16.013 1.00 87.75 80 GLY A C 1
ATOM 649 O O . GLY A 1 80 ? -16.720 10.442 16.414 1.00 87.75 80 GLY A O 1
ATOM 650 N N . LEU A 1 81 ? -15.004 11.441 15.360 1.00 87.38 81 LEU A N 1
ATOM 651 C CA . LEU A 1 81 ? -14.251 10.229 15.048 1.00 87.38 81 LEU A CA 1
ATOM 652 C C . LEU A 1 81 ? -13.005 10.130 15.932 1.00 87.38 81 LEU A C 1
ATOM 654 O O . LEU A 1 81 ? -12.326 11.124 16.190 1.00 87.38 81 LEU A O 1
ATOM 658 N N . LEU A 1 82 ? -12.677 8.916 16.376 1.00 88.38 82 LEU A N 1
ATOM 659 C CA . LEU A 1 82 ? -11.461 8.644 17.140 1.00 88.38 82 LEU A CA 1
ATOM 660 C C . LEU A 1 82 ? -10.424 7.945 16.261 1.00 88.38 82 LEU A C 1
ATOM 662 O O . LEU A 1 82 ? -10.753 7.060 15.473 1.00 88.38 82 LEU A O 1
ATOM 666 N N . GLU A 1 83 ? -9.143 8.250 16.481 1.00 86.88 83 GLU A N 1
ATOM 667 C CA . GLU A 1 83 ? -8.032 7.555 15.810 1.00 86.88 83 GLU A CA 1
ATOM 668 C C . GLU A 1 83 ? -8.092 6.033 16.028 1.00 86.88 83 GLU A C 1
ATOM 670 O O . GLU A 1 83 ? -7.755 5.256 15.140 1.00 86.88 83 GLU A O 1
ATOM 675 N N . ARG A 1 84 ? -8.548 5.582 17.204 1.00 89.12 84 ARG A N 1
ATOM 676 C CA 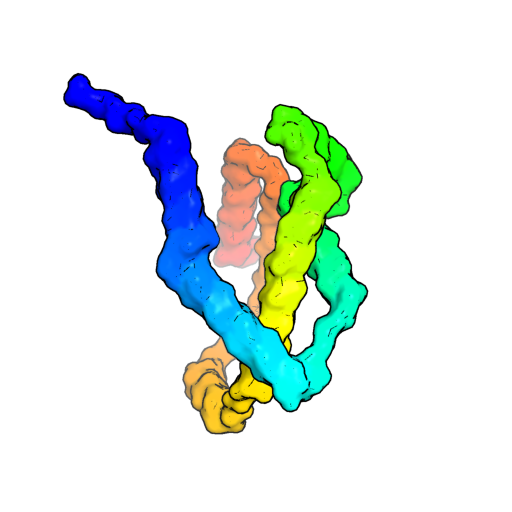. ARG A 1 84 ? -8.716 4.152 17.491 1.00 89.12 84 ARG A CA 1
ATOM 677 C C . ARG A 1 84 ? -9.740 3.494 16.564 1.00 89.12 84 ARG A C 1
ATOM 679 O O . ARG A 1 84 ? -9.536 2.350 16.168 1.00 89.12 84 ARG A O 1
ATOM 686 N N . ASP A 1 85 ? -10.822 4.196 16.249 1.00 85.25 85 ASP A N 1
ATOM 687 C CA . ASP A 1 85 ? -11.881 3.663 15.397 1.00 85.25 85 ASP A CA 1
ATOM 688 C C . ASP A 1 85 ? -11.399 3.625 13.942 1.00 85.25 85 ASP A C 1
ATOM 690 O O . ASP A 1 85 ? -11.537 2.597 13.289 1.00 85.25 85 ASP A O 1
ATOM 694 N N . LEU A 1 86 ? -10.684 4.665 13.494 1.00 84.81 86 LEU A N 1
ATOM 695 C CA . LEU A 1 86 ? -9.990 4.667 12.202 1.00 84.81 86 LEU A CA 1
ATOM 696 C C . LEU A 1 86 ? -8.983 3.511 12.085 1.00 84.81 86 LEU A C 1
ATOM 698 O O . LEU A 1 86 ? -8.995 2.774 11.105 1.00 84.81 86 LEU A O 1
ATOM 702 N N . ARG A 1 87 ? -8.143 3.303 13.108 1.00 90.00 87 ARG A N 1
ATOM 703 C CA . ARG A 1 87 ? -7.187 2.185 13.159 1.00 90.00 87 ARG A CA 1
ATOM 704 C C . ARG A 1 87 ? -7.896 0.836 13.035 1.00 90.00 87 ARG A C 1
ATOM 706 O O . ARG A 1 87 ? -7.394 -0.058 12.360 1.00 90.00 87 ARG A O 1
ATOM 713 N N . ARG A 1 88 ? -9.047 0.678 13.694 1.00 86.81 88 ARG A N 1
ATOM 714 C CA . ARG A 1 88 ? -9.845 -0.550 13.624 1.00 86.81 88 ARG A CA 1
ATOM 715 C C . ARG A 1 88 ? -10.403 -0.777 12.220 1.00 86.81 88 ARG A C 1
ATOM 717 O O . ARG A 1 88 ? -10.292 -1.897 11.740 1.00 86.81 88 ARG A O 1
ATOM 724 N N . GLU A 1 89 ? -10.964 0.248 11.584 1.00 85.62 89 GLU A N 1
ATOM 725 C CA . GLU A 1 89 ? -11.463 0.167 10.202 1.00 85.62 89 GLU A CA 1
ATOM 726 C C . GLU A 1 89 ? -10.348 -0.240 9.233 1.00 85.62 89 GLU A C 1
ATOM 728 O O . GLU A 1 89 ? -10.475 -1.244 8.538 1.00 85.62 89 GLU A O 1
ATOM 733 N N . ILE A 1 90 ? -9.196 0.436 9.288 1.00 85.00 90 ILE A N 1
ATOM 734 C CA . ILE A 1 90 ? -8.035 0.101 8.449 1.00 85.00 90 ILE A CA 1
ATOM 735 C C . ILE A 1 90 ? -7.582 -1.346 8.691 1.00 85.00 90 ILE A C 1
ATOM 737 O O . ILE A 1 90 ? -7.310 -2.079 7.744 1.00 85.00 90 ILE A O 1
ATOM 741 N N . ALA A 1 91 ? -7.524 -1.799 9.947 1.00 86.50 91 ALA A N 1
ATOM 742 C CA . ALA A 1 91 ? -7.126 -3.170 10.262 1.00 86.50 91 ALA A CA 1
ATOM 743 C C . ALA A 1 91 ? -8.085 -4.227 9.683 1.00 86.50 91 ALA A C 1
ATOM 745 O O . ALA A 1 91 ? -7.629 -5.306 9.297 1.00 86.50 91 ALA A O 1
ATOM 746 N N . MET A 1 92 ? -9.386 -3.925 9.603 1.00 82.69 92 MET A N 1
ATOM 747 C CA . MET A 1 92 ? -10.375 -4.813 8.981 1.00 82.69 92 MET A CA 1
ATOM 748 C C . MET A 1 92 ? -10.193 -4.919 7.463 1.00 82.69 92 MET A C 1
ATOM 750 O O . MET A 1 92 ? -10.518 -5.960 6.905 1.00 82.69 92 MET A O 1
ATOM 754 N N . GLU A 1 93 ? -9.638 -3.899 6.806 1.00 83.56 93 GLU A N 1
ATOM 755 C CA . GLU A 1 93 ? -9.379 -3.915 5.359 1.00 83.56 93 GLU A CA 1
ATOM 756 C C . GLU A 1 93 ? -7.998 -4.495 5.006 1.00 83.56 93 GLU A C 1
ATOM 758 O O . GLU A 1 93 ? -7.857 -5.281 4.066 1.00 83.56 93 GLU A O 1
ATOM 763 N N . VAL A 1 94 ? -6.967 -4.142 5.780 1.00 87.69 94 VAL A N 1
ATOM 764 C CA . VAL A 1 94 ? -5.570 -4.516 5.515 1.00 87.69 94 VAL A CA 1
ATOM 765 C C . VAL A 1 94 ? -5.351 -6.025 5.608 1.00 87.69 94 VAL A C 1
ATOM 767 O O . VAL A 1 94 ? -4.677 -6.594 4.750 1.00 87.69 94 VAL A O 1
ATOM 770 N N . GLY A 1 95 ? -5.912 -6.682 6.627 1.00 85.31 95 GLY A N 1
ATOM 771 C CA . GLY A 1 95 ? -5.738 -8.124 6.834 1.00 85.31 95 GLY A CA 1
ATOM 772 C C . GLY A 1 95 ? -6.189 -8.949 5.620 1.00 85.31 95 GLY A C 1
ATOM 773 O O . GLY A 1 95 ? -5.368 -9.655 5.029 1.00 85.31 95 GLY A O 1
ATOM 774 N N . PRO A 1 96 ? -7.458 -8.836 5.193 1.00 83.06 96 PRO A N 1
ATOM 775 C CA . PRO A 1 96 ? -7.945 -9.504 3.990 1.00 83.06 96 PRO A CA 1
ATOM 776 C C . PRO A 1 96 ? -7.166 -9.134 2.725 1.00 83.06 96 PRO A C 1
ATOM 778 O O . PRO A 1 96 ? -6.839 -10.016 1.931 1.00 83.06 96 PRO A O 1
ATOM 781 N N . ALA A 1 97 ? -6.813 -7.857 2.537 1.00 84.50 97 ALA A N 1
ATOM 782 C CA . ALA A 1 97 ? -6.077 -7.410 1.354 1.00 84.50 97 ALA A CA 1
ATOM 783 C C . ALA A 1 97 ? -4.698 -8.079 1.227 1.00 84.50 97 ALA A C 1
ATOM 785 O O . ALA A 1 97 ? -4.344 -8.564 0.148 1.00 84.50 97 ALA A O 1
ATOM 786 N N . LEU A 1 98 ? -3.945 -8.162 2.329 1.00 86.56 98 LEU A N 1
ATOM 787 C CA . LEU A 1 98 ? -2.655 -8.854 2.365 1.00 86.56 98 LEU A CA 1
ATOM 788 C C . LEU A 1 98 ? -2.816 -10.352 2.068 1.00 86.56 98 LEU A C 1
ATOM 790 O O . LEU A 1 98 ? -2.032 -10.920 1.309 1.00 86.56 98 LEU A O 1
ATOM 794 N N . LEU A 1 99 ? -3.873 -10.983 2.586 1.00 84.25 99 LEU A N 1
ATOM 795 C CA . LEU A 1 99 ? -4.125 -12.415 2.402 1.00 84.25 99 LEU A CA 1
ATOM 796 C C . LEU A 1 99 ? -4.402 -12.728 0.934 1.00 84.25 99 LEU A C 1
ATOM 798 O O . LEU A 1 99 ? -3.821 -13.644 0.353 1.00 84.25 99 LEU A O 1
ATOM 802 N N . ILE A 1 100 ? -5.268 -11.918 0.324 1.00 80.44 100 ILE A N 1
ATOM 803 C CA . ILE A 1 100 ? -5.604 -11.998 -1.093 1.00 80.44 100 ILE A CA 1
ATOM 804 C C . ILE A 1 100 ? -4.334 -11.833 -1.933 1.00 80.44 100 ILE A C 1
ATOM 806 O O . ILE A 1 100 ? -4.092 -12.628 -2.841 1.00 80.44 100 ILE A O 1
ATOM 810 N N . GLN A 1 101 ? -3.490 -10.847 -1.617 1.00 82.00 101 GLN A N 1
ATOM 811 C CA . GLN A 1 101 ? -2.232 -10.622 -2.325 1.00 82.00 101 GLN A CA 1
ATOM 812 C C . GLN A 1 101 ? -1.282 -11.823 -2.222 1.00 82.00 101 GLN A C 1
ATOM 814 O O . GLN A 1 101 ? -0.680 -12.206 -3.230 1.00 82.00 101 GLN A O 1
ATOM 819 N N . MET A 1 102 ? -1.162 -12.439 -1.043 1.00 83.50 102 MET A N 1
ATOM 820 C CA . MET A 1 102 ? -0.359 -13.650 -0.852 1.00 83.50 102 MET A CA 1
ATOM 821 C C . MET A 1 102 ? -0.883 -14.808 -1.704 1.00 83.50 102 MET A C 1
ATOM 823 O O . MET A 1 102 ? -0.107 -15.429 -2.431 1.00 83.50 102 MET A O 1
ATOM 827 N N . VAL A 1 103 ? -2.196 -15.061 -1.677 1.00 80.00 103 VAL A N 1
ATOM 828 C CA . VAL A 1 103 ? -2.818 -16.142 -2.456 1.00 80.00 103 VAL A CA 1
ATOM 829 C C . VAL A 1 103 ? -2.645 -15.912 -3.956 1.00 80.00 103 VAL A C 1
ATOM 831 O O . VAL A 1 103 ? -2.268 -16.838 -4.673 1.00 80.00 103 VAL A O 1
ATOM 834 N N . ILE A 1 104 ? -2.870 -14.687 -4.443 1.00 77.44 104 ILE A N 1
ATOM 835 C CA . ILE A 1 104 ? -2.641 -14.331 -5.852 1.00 77.44 104 ILE A CA 1
ATOM 836 C C . ILE A 1 104 ? -1.178 -14.566 -6.227 1.00 77.44 104 ILE A C 1
ATOM 838 O O . ILE A 1 104 ? -0.900 -15.142 -7.275 1.00 77.44 104 ILE A O 1
ATOM 842 N N . SER A 1 105 ? -0.242 -14.143 -5.377 1.00 78.56 105 SER A N 1
ATOM 843 C CA . SER A 1 105 ? 1.191 -14.291 -5.645 1.00 78.56 105 SER A CA 1
ATOM 844 C C . SER A 1 105 ? 1.616 -15.755 -5.698 1.00 78.56 105 SER A C 1
ATOM 846 O O . SER A 1 105 ? 2.432 -16.116 -6.536 1.00 78.56 105 SER A O 1
ATOM 848 N N . ALA A 1 106 ? 1.038 -16.611 -4.858 1.00 77.44 106 ALA A N 1
ATOM 849 C CA . ALA A 1 106 ? 1.345 -18.036 -4.858 1.00 77.44 106 ALA A CA 1
ATOM 850 C C . ALA A 1 106 ? 0.809 -18.788 -6.082 1.00 77.44 106 ALA A C 1
ATOM 852 O O . ALA A 1 106 ? 1.374 -19.806 -6.465 1.00 77.44 106 ALA A O 1
ATOM 853 N N . HIS A 1 107 ? -0.257 -18.280 -6.699 1.00 71.31 107 HIS A N 1
ATOM 854 C CA . HIS A 1 107 ? -0.783 -18.791 -7.966 1.00 71.31 107 HIS A CA 1
ATOM 855 C C . HIS A 1 107 ? -0.146 -18.126 -9.187 1.00 71.31 107 HIS A C 1
ATOM 857 O O . HIS A 1 107 ? -0.491 -18.455 -10.322 1.00 71.31 107 HIS A O 1
ATOM 863 N N . ARG A 1 108 ? 0.745 -17.151 -8.981 1.00 68.75 108 ARG A N 1
ATOM 864 C CA . ARG A 1 108 ? 1.412 -16.461 -10.075 1.00 68.75 108 ARG A CA 1
ATOM 865 C C . ARG A 1 108 ? 2.565 -17.321 -10.579 1.00 68.75 108 ARG A C 1
ATOM 867 O O . ARG A 1 108 ? 3.681 -17.234 -10.080 1.00 68.75 108 ARG A O 1
ATOM 874 N N . GLU A 1 109 ? 2.296 -18.102 -11.613 1.00 61.69 109 GLU A N 1
ATOM 875 C CA . GLU A 1 109 ? 3.335 -18.719 -12.432 1.00 61.69 109 GLU A CA 1
ATOM 876 C C . GLU A 1 109 ? 3.841 -17.667 -13.427 1.00 61.69 109 GLU A C 1
ATOM 878 O O . GLU A 1 109 ? 3.122 -17.235 -14.330 1.00 61.69 109 GLU A O 1
ATOM 883 N N . ILE A 1 110 ? 5.057 -17.160 -13.200 1.00 63.91 110 ILE A N 1
ATOM 884 C CA . ILE A 1 110 ? 5.753 -16.337 -14.192 1.00 63.91 110 ILE A CA 1
ATOM 885 C C . ILE A 1 110 ? 6.548 -17.300 -15.064 1.00 63.91 110 ILE A C 1
ATOM 887 O O . ILE A 1 110 ? 7.628 -17.746 -14.680 1.00 63.91 110 ILE A O 1
ATOM 891 N N . GLU A 1 111 ? 5.991 -17.620 -16.225 1.00 68.50 111 GLU A N 1
ATOM 892 C CA . GLU A 1 111 ? 6.656 -18.466 -17.209 1.00 68.50 111 GLU A CA 1
ATOM 893 C C . GLU A 1 111 ? 7.899 -17.766 -17.766 1.00 68.50 111 GLU A C 1
ATOM 895 O O . GLU A 1 111 ? 7.878 -16.572 -18.083 1.00 68.50 111 GLU A O 1
ATOM 900 N N . GLU A 1 112 ? 8.985 -18.522 -17.935 1.00 70.12 112 GLU A N 1
ATOM 901 C CA . GLU A 1 112 ? 10.236 -18.021 -18.517 1.00 70.12 112 GLU A CA 1
ATOM 902 C C . GLU A 1 112 ? 9.995 -17.382 -19.895 1.00 70.12 112 GLU A C 1
ATOM 904 O O . GLU A 1 112 ? 10.590 -16.359 -20.233 1.00 70.12 112 GLU A O 1
ATOM 909 N N . GLU A 1 113 ? 9.043 -17.924 -20.656 1.00 74.62 113 GLU A N 1
ATOM 910 C CA . GLU A 1 113 ? 8.648 -17.409 -21.964 1.00 74.62 113 GLU A CA 1
ATOM 911 C C . GLU A 1 113 ? 8.048 -15.994 -21.891 1.00 74.62 113 GLU A C 1
ATOM 913 O O . GLU A 1 113 ? 8.395 -15.148 -22.711 1.00 74.62 113 GLU A O 1
ATOM 918 N N . GLN A 1 114 ? 7.265 -15.669 -20.854 1.00 75.94 114 GLN A N 1
ATOM 919 C CA . GLN A 1 114 ? 6.724 -14.315 -20.659 1.00 75.94 114 GLN A CA 1
ATOM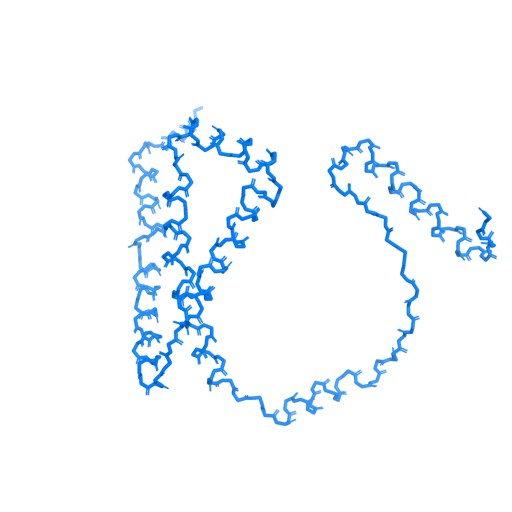 920 C C . GLN A 1 114 ? 7.822 -13.295 -20.330 1.00 75.94 114 GLN A C 1
ATOM 922 O O . GLN A 1 114 ? 7.771 -12.148 -20.778 1.00 75.94 114 GLN A O 1
ATOM 927 N N . ILE A 1 115 ? 8.836 -13.707 -19.560 1.00 78.31 115 ILE A N 1
ATOM 928 C CA . ILE A 1 115 ? 10.010 -12.871 -19.269 1.00 78.31 115 ILE A CA 1
ATOM 929 C C . ILE A 1 115 ? 10.809 -12.633 -20.553 1.00 78.31 115 ILE A C 1
ATOM 931 O O . ILE A 1 115 ? 11.234 -11.507 -20.821 1.00 78.31 115 ILE A O 1
ATOM 935 N N . LEU A 1 116 ? 11.010 -13.684 -21.351 1.00 78.19 116 LEU A N 1
ATOM 936 C CA . LEU A 1 116 ? 11.731 -13.608 -22.617 1.00 78.19 116 LEU A CA 1
ATOM 937 C C . LEU A 1 116 ? 10.995 -12.757 -23.651 1.00 78.19 116 LEU A C 1
ATOM 939 O O . LEU A 1 116 ? 11.653 -12.033 -24.392 1.00 78.19 116 LEU A O 1
ATOM 943 N N . ASP A 1 117 ? 9.667 -12.796 -23.688 1.00 83.31 117 ASP A N 1
ATOM 944 C CA . ASP A 1 117 ? 8.868 -11.956 -24.576 1.00 83.31 117 ASP A CA 1
ATOM 945 C C . ASP A 1 117 ? 8.937 -10.480 -24.172 1.00 83.31 117 ASP A C 1
ATOM 947 O O . ASP A 1 117 ? 9.258 -9.640 -25.014 1.00 83.31 117 ASP A O 1
ATOM 951 N N . LEU A 1 118 ? 8.801 -10.161 -22.879 1.00 79.50 118 LEU A N 1
ATOM 952 C CA . LEU A 1 118 ? 9.015 -8.796 -22.385 1.00 79.50 118 LEU A CA 1
ATOM 953 C C . LEU A 1 118 ? 10.441 -8.307 -22.684 1.00 79.50 118 LEU A C 1
ATOM 955 O O . LEU A 1 118 ? 10.651 -7.160 -23.087 1.00 79.50 118 LEU A O 1
ATOM 959 N N . TRP A 1 119 ? 11.440 -9.180 -22.527 1.00 78.00 119 TRP A N 1
ATOM 960 C CA . TRP A 1 119 ? 12.814 -8.878 -22.916 1.00 78.00 119 TRP A CA 1
ATOM 961 C C . TRP A 1 119 ? 12.930 -8.655 -24.429 1.00 78.00 119 TRP A C 1
ATOM 963 O O . TRP A 1 119 ? 13.551 -7.687 -24.843 1.00 78.00 119 TRP A O 1
ATOM 973 N N . ARG A 1 120 ? 12.305 -9.473 -25.283 1.00 79.94 120 ARG A N 1
ATOM 974 C CA . ARG A 1 120 ? 12.315 -9.298 -26.751 1.00 79.94 120 ARG A CA 1
ATOM 975 C C . ARG A 1 120 ? 11.661 -7.991 -27.206 1.00 79.94 120 ARG A C 1
ATOM 977 O O . ARG A 1 120 ? 12.088 -7.434 -28.220 1.00 79.94 120 ARG A O 1
ATOM 984 N N . GLU A 1 121 ? 10.670 -7.501 -26.473 1.00 79.81 121 GLU A N 1
ATOM 985 C CA . GLU A 1 121 ? 10.043 -6.203 -26.726 1.00 79.81 121 GLU A CA 1
ATOM 986 C C . GLU A 1 121 ? 10.950 -5.041 -26.305 1.00 79.81 121 GLU A C 1
ATOM 988 O O . GLU A 1 121 ? 11.116 -4.078 -27.052 1.00 79.81 121 GLU A O 1
ATOM 993 N N . THR A 1 122 ? 11.605 -5.157 -25.149 1.00 73.88 122 THR A N 1
ATOM 994 C CA . THR A 1 122 ? 12.331 -4.042 -24.518 1.00 73.88 122 THR A CA 1
ATOM 995 C C . THR A 1 122 ? 13.846 -4.048 -24.752 1.00 73.88 122 THR A C 1
ATOM 997 O O . THR A 1 122 ? 14.496 -3.025 -24.558 1.00 73.88 122 THR A O 1
ATOM 1000 N N . TRP A 1 123 ? 14.462 -5.144 -25.217 1.00 65.94 123 TRP A N 1
ATOM 1001 C CA . TRP A 1 123 ? 15.934 -5.259 -25.310 1.00 65.94 123 TRP A CA 1
ATOM 1002 C C . TRP A 1 123 ? 16.566 -4.298 -26.315 1.00 65.94 123 TRP A C 1
ATOM 1004 O O . TRP A 1 123 ? 17.752 -3.985 -26.205 1.00 65.94 123 TRP A O 1
ATOM 1014 N N . LYS A 1 124 ? 15.793 -3.855 -27.313 1.00 70.75 124 LYS A N 1
ATOM 1015 C CA . LYS A 1 124 ? 16.242 -2.866 -28.299 1.00 70.75 124 LYS A CA 1
ATOM 1016 C C . LYS A 1 124 ? 16.187 -1.444 -27.757 1.00 70.75 124 LYS A C 1
ATOM 1018 O O . LYS A 1 124 ? 16.722 -0.548 -28.409 1.00 70.75 124 LYS A O 1
ATOM 1023 N N . GLU A 1 125 ? 15.550 -1.218 -26.609 1.00 70.19 125 GLU A N 1
ATOM 1024 C CA . GLU A 1 125 ? 15.531 0.097 -25.990 1.00 70.19 125 GLU A CA 1
ATOM 1025 C C . GLU A 1 125 ? 16.936 0.414 -25.459 1.00 70.19 125 GLU A C 1
ATOM 1027 O O . GLU A 1 125 ? 17.461 -0.292 -24.590 1.00 70.19 125 GLU A O 1
ATOM 1032 N N . PRO A 1 126 ? 17.606 1.452 -25.992 1.00 74.00 126 PRO A N 1
ATOM 1033 C CA . PRO A 1 126 ? 18.936 1.801 -25.534 1.00 74.00 126 PRO A CA 1
ATOM 1034 C C . PRO A 1 126 ? 18.854 2.237 -24.073 1.00 74.00 126 PRO A C 1
ATOM 1036 O O . PRO A 1 126 ? 18.139 3.182 -23.738 1.00 74.00 126 PRO A O 1
ATOM 1039 N N . ARG A 1 127 ? 19.626 1.580 -23.202 1.00 74.81 127 ARG A N 1
ATOM 1040 C CA . ARG A 1 127 ? 19.811 2.040 -21.823 1.00 74.81 127 ARG A CA 1
ATOM 1041 C C . ARG A 1 127 ? 20.471 3.413 -21.862 1.00 74.81 127 ARG A C 1
ATOM 1043 O O . ARG A 1 127 ? 21.573 3.557 -22.392 1.00 74.81 127 ARG A O 1
ATOM 1050 N N . ARG A 1 128 ? 19.793 4.421 -21.319 1.00 79.50 128 ARG A N 1
ATOM 1051 C CA . ARG A 1 128 ? 20.306 5.791 -21.240 1.00 79.50 128 ARG A CA 1
ATOM 1052 C C . ARG A 1 128 ? 20.763 6.067 -19.819 1.00 79.50 128 ARG A C 1
ATOM 1054 O O . ARG A 1 128 ? 20.008 5.849 -18.876 1.00 79.50 128 ARG A O 1
ATOM 1061 N N . LEU A 1 129 ? 21.989 6.561 -19.679 1.00 76.06 129 LEU A N 1
ATOM 1062 C CA . LEU A 1 129 ? 22.403 7.223 -18.451 1.00 76.06 129 LEU A CA 1
ATOM 1063 C C . LEU A 1 129 ? 21.729 8.596 -18.433 1.00 76.06 129 LEU A C 1
ATOM 1065 O O . LEU A 1 129 ? 21.913 9.378 -19.364 1.00 76.06 129 LEU A O 1
ATOM 1069 N N . ILE A 1 130 ? 20.914 8.850 -17.414 1.00 80.06 130 ILE A N 1
ATOM 1070 C CA . ILE A 1 130 ? 20.204 10.116 -17.241 1.00 80.06 130 ILE A CA 1
ATOM 1071 C C . ILE A 1 130 ? 20.714 10.753 -15.955 1.00 80.06 130 ILE A C 1
ATOM 1073 O O . ILE A 1 130 ? 20.618 10.158 -14.883 1.00 80.06 130 ILE A O 1
ATOM 1077 N N . GLU A 1 131 ? 21.238 11.969 -16.070 1.00 79.88 131 GLU A N 1
ATOM 1078 C CA . GLU A 1 131 ? 21.478 12.838 -14.923 1.00 79.88 131 GLU A CA 1
ATOM 1079 C C . GLU A 1 131 ? 20.172 13.564 -14.603 1.00 79.88 131 GLU A C 1
ATOM 1081 O O . GLU A 1 131 ? 19.593 14.241 -15.453 1.00 79.88 131 GLU A O 1
ATOM 1086 N N . HIS A 1 132 ? 19.667 13.361 -13.390 1.00 83.94 132 HIS A N 1
ATOM 1087 C CA . HIS A 1 132 ? 18.367 13.867 -12.975 1.00 83.94 132 HIS A CA 1
ATOM 1088 C C . HIS A 1 132 ? 18.528 14.979 -11.941 1.00 83.94 132 HIS A C 1
ATOM 1090 O O . HIS A 1 132 ? 19.213 14.802 -10.934 1.00 83.94 132 HIS A O 1
ATOM 1096 N N . ILE A 1 133 ? 17.859 16.108 -12.178 1.00 85.44 133 ILE A N 1
ATOM 1097 C CA . ILE A 1 133 ? 17.777 17.232 -11.244 1.00 85.44 133 ILE A CA 1
ATOM 1098 C C . ILE A 1 133 ? 16.329 17.334 -10.773 1.00 85.44 133 ILE A C 1
ATOM 1100 O O . ILE A 1 133 ? 15.421 17.521 -11.580 1.00 85.44 133 ILE A O 1
ATOM 1104 N N . VAL A 1 134 ? 16.122 17.211 -9.463 1.00 88.38 134 VAL A N 1
ATOM 1105 C CA . VAL A 1 134 ? 14.802 17.326 -8.831 1.00 88.38 134 VAL A CA 1
ATOM 1106 C C . VAL A 1 134 ? 14.641 18.714 -8.237 1.00 88.38 134 VAL A C 1
ATOM 1108 O O . VAL A 1 134 ? 15.520 19.189 -7.520 1.00 88.38 134 VAL A O 1
ATOM 1111 N N . PHE A 1 135 ? 13.476 19.313 -8.459 1.00 87.31 135 PHE A N 1
ATOM 1112 C CA . PHE A 1 135 ? 13.041 20.536 -7.795 1.00 87.31 135 PHE A CA 1
ATOM 1113 C C . PHE A 1 135 ? 11.939 20.171 -6.790 1.00 87.31 135 PHE A C 1
ATOM 1115 O O . PHE A 1 135 ? 10.795 19.967 -7.200 1.00 87.31 135 PHE A O 1
ATOM 1122 N N . PRO A 1 136 ? 12.262 19.983 -5.498 1.00 82.56 136 PRO A N 1
ATOM 1123 C CA . PRO A 1 136 ? 11.289 19.517 -4.515 1.00 82.56 136 PRO A CA 1
ATOM 1124 C C . PRO A 1 136 ? 10.207 20.578 -4.280 1.00 82.56 136 PRO A C 1
ATOM 1126 O O . PRO A 1 136 ? 10.522 21.734 -4.013 1.00 82.56 136 PRO A O 1
ATOM 1129 N N . LEU A 1 137 ? 8.937 20.170 -4.377 1.00 81.75 137 LEU A N 1
ATOM 1130 C CA . LEU A 1 137 ? 7.786 21.066 -4.206 1.00 81.75 137 LEU A CA 1
ATOM 1131 C C . LEU A 1 137 ? 7.237 21.090 -2.771 1.00 81.75 137 LEU A C 1
ATOM 1133 O O . LEU A 1 137 ? 6.731 22.123 -2.361 1.00 81.75 137 LEU A O 1
ATOM 1137 N N . GLY A 1 138 ? 7.346 20.005 -1.997 1.00 82.75 138 GLY A N 1
ATOM 1138 C CA . GLY A 1 138 ? 6.868 19.961 -0.603 1.00 82.75 138 GLY A CA 1
ATOM 1139 C C . GLY A 1 138 ? 5.446 20.521 -0.420 1.00 82.75 138 GLY A C 1
ATOM 1140 O O . GLY A 1 138 ? 4.555 20.222 -1.216 1.00 82.75 138 GLY A O 1
ATOM 1141 N N . ASP A 1 139 ? 5.277 21.377 0.593 1.00 83.81 139 ASP A N 1
ATOM 1142 C CA . ASP A 1 139 ? 4.029 22.094 0.907 1.00 83.81 139 ASP A CA 1
ATOM 1143 C C . ASP A 1 139 ? 3.905 23.454 0.185 1.00 83.81 139 ASP A C 1
ATOM 1145 O O . ASP A 1 139 ? 3.156 24.321 0.633 1.00 83.81 139 ASP A O 1
ATOM 1149 N N . ALA A 1 140 ? 4.643 23.664 -0.915 1.00 79.44 140 ALA A N 1
ATOM 1150 C CA . ALA A 1 140 ? 4.701 24.954 -1.600 1.00 79.44 140 ALA A CA 1
ATOM 1151 C C . ALA A 1 140 ? 3.315 25.460 -2.016 1.00 79.44 140 ALA A C 1
ATOM 1153 O O . ALA A 1 140 ? 2.534 24.733 -2.655 1.00 79.44 140 ALA A O 1
ATOM 1154 N N . ASP A 1 141 ? 3.055 26.729 -1.704 1.00 88.25 141 ASP A N 1
ATOM 1155 C CA . ASP A 1 141 ? 1.858 27.432 -2.152 1.00 88.25 141 ASP A CA 1
ATOM 1156 C C . ASP A 1 141 ? 1.896 27.727 -3.665 1.00 88.25 141 ASP A C 1
ATOM 1158 O O . ASP A 1 141 ? 2.887 27.476 -4.359 1.00 88.25 141 ASP A O 1
ATOM 1162 N N . ASP A 1 142 ? 0.799 28.243 -4.221 1.00 86.88 142 ASP A N 1
ATOM 1163 C CA .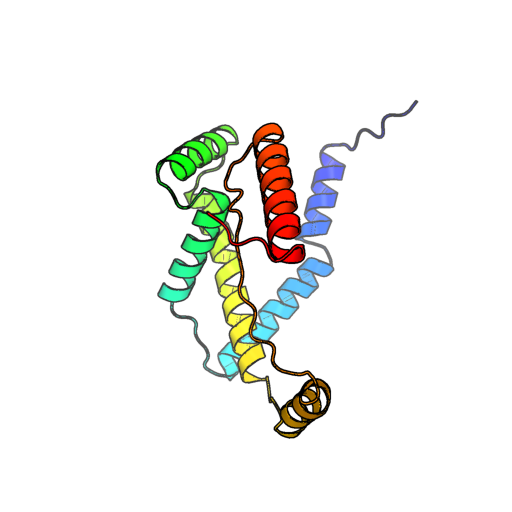 ASP A 1 142 ? 0.685 28.484 -5.665 1.00 86.88 142 ASP A CA 1
ATOM 1164 C C . ASP A 1 142 ? 1.748 29.461 -6.201 1.00 86.88 142 ASP A C 1
ATOM 1166 O O . ASP A 1 142 ? 2.175 29.354 -7.356 1.00 86.88 142 ASP A O 1
ATOM 1170 N N . GLN A 1 143 ? 2.207 30.407 -5.379 1.00 89.06 143 GLN A N 1
ATOM 1171 C CA . GLN A 1 143 ? 3.202 31.401 -5.770 1.00 89.06 143 GLN A CA 1
ATOM 1172 C C . GLN A 1 143 ? 4.626 30.826 -5.704 1.00 89.06 143 GLN A C 1
ATOM 1174 O O . GLN A 1 143 ? 5.460 31.100 -6.581 1.00 89.06 143 GLN A O 1
ATOM 1179 N N . GLU A 1 144 ? 4.905 29.996 -4.703 1.00 85.50 144 GLU A N 1
ATOM 1180 C CA . GLU A 1 144 ? 6.140 29.227 -4.571 1.00 85.50 144 GLU A CA 1
ATOM 1181 C C . GLU A 1 144 ? 6.269 28.196 -5.697 1.00 85.50 144 GLU A C 1
ATOM 1183 O O . GLU A 1 144 ? 7.309 28.149 -6.359 1.00 85.50 144 GLU A O 1
ATOM 1188 N N . ARG A 1 145 ? 5.194 27.468 -6.027 1.00 88.44 145 ARG A N 1
ATOM 1189 C CA . ARG A 1 145 ? 5.143 26.539 -7.172 1.00 88.44 145 ARG A CA 1
ATOM 1190 C C . ARG A 1 145 ? 5.492 27.229 -8.484 1.00 88.44 145 ARG A C 1
ATOM 1192 O O . ARG A 1 145 ? 6.390 26.777 -9.191 1.00 88.44 145 ARG A O 1
ATOM 1199 N N . GLN A 1 146 ? 4.872 28.376 -8.775 1.00 90.25 146 GLN A N 1
ATOM 1200 C CA . GLN A 1 146 ? 5.180 29.160 -9.980 1.00 90.25 146 GLN A CA 1
ATOM 1201 C C . GLN A 1 146 ? 6.631 29.657 -10.019 1.00 90.25 146 GLN A C 1
ATOM 1203 O O . GLN A 1 146 ? 7.194 29.911 -11.088 1.00 90.25 146 GLN A O 1
ATOM 1208 N N . SER A 1 147 ? 7.250 29.863 -8.860 1.00 88.75 147 SER A N 1
ATOM 1209 C CA . SER A 1 147 ? 8.644 30.298 -8.769 1.00 88.75 147 SER A CA 1
ATOM 1210 C C . SER A 1 147 ? 9.605 29.128 -8.989 1.00 88.75 147 SER A C 1
ATOM 1212 O O . SER A 1 147 ? 10.565 29.272 -9.748 1.00 88.75 147 SER A O 1
ATOM 1214 N N . ILE A 1 148 ? 9.301 27.957 -8.424 1.00 89.69 148 ILE A N 1
ATOM 1215 C CA . ILE A 1 148 ? 10.058 26.715 -8.622 1.00 89.69 148 ILE A CA 1
ATOM 1216 C C . ILE A 1 148 ? 9.968 26.246 -10.080 1.00 89.69 148 ILE A C 1
ATOM 1218 O O . ILE A 1 148 ? 10.992 25.924 -10.678 1.00 89.69 148 ILE A O 1
ATOM 1222 N N . GLU A 1 149 ? 8.787 26.292 -10.700 1.00 91.12 149 GLU A N 1
ATOM 1223 C CA . GLU A 1 149 ? 8.615 25.971 -12.123 1.00 91.12 149 GLU A CA 1
ATOM 1224 C C . GLU A 1 149 ? 9.416 26.912 -13.026 1.00 91.12 149 GLU A C 1
ATOM 1226 O O . GLU A 1 149 ? 10.072 26.475 -13.975 1.00 91.12 149 GLU A O 1
ATOM 1231 N N . ARG A 1 150 ? 9.405 28.220 -12.738 1.00 92.12 150 ARG A N 1
ATOM 1232 C CA . ARG A 1 150 ? 10.231 29.182 -13.481 1.00 92.12 150 ARG A CA 1
ATOM 1233 C C . ARG A 1 150 ? 11.715 28.871 -13.333 1.00 92.12 150 ARG A C 1
ATOM 1235 O O . ARG A 1 150 ? 12.434 28.929 -14.328 1.00 92.12 150 ARG A O 1
ATOM 1242 N N . TRP A 1 151 ? 12.165 28.519 -12.132 1.00 90.38 151 TRP A N 1
ATOM 1243 C CA . TRP A 1 151 ? 13.552 28.136 -11.898 1.00 90.38 151 TRP A CA 1
ATOM 1244 C C . TRP A 1 151 ? 13.928 26.856 -12.654 1.00 90.38 151 TRP A C 1
ATOM 1246 O O . TRP A 1 151 ? 14.918 26.865 -13.382 1.00 90.38 151 TRP A O 1
ATOM 1256 N N . ALA A 1 152 ? 13.106 25.807 -12.582 1.00 91.06 152 ALA A N 1
ATOM 1257 C CA . ALA A 1 152 ? 13.321 24.560 -13.314 1.00 91.06 152 ALA A CA 1
ATOM 1258 C C . ALA A 1 152 ? 13.430 24.795 -14.829 1.00 91.06 152 ALA A C 1
ATOM 1260 O O . ALA A 1 152 ? 14.358 24.307 -15.475 1.00 91.06 152 ALA A O 1
ATOM 1261 N N . ASN A 1 153 ? 12.544 25.628 -15.384 1.00 91.38 153 ASN A N 1
ATOM 1262 C CA . ASN A 1 153 ? 12.558 25.992 -16.800 1.00 91.38 153 ASN A CA 1
ATOM 1263 C C . ASN A 1 153 ? 13.808 26.789 -17.206 1.00 91.38 153 ASN A C 1
ATOM 1265 O O . ASN A 1 153 ? 14.330 26.606 -18.306 1.00 91.38 153 ASN A O 1
ATOM 1269 N N . LEU A 1 154 ? 14.298 27.686 -16.346 1.00 90.06 154 LEU A N 1
ATOM 1270 C CA . LEU A 1 154 ? 15.537 28.426 -16.601 1.00 90.06 154 LEU A CA 1
ATOM 1271 C C . LEU A 1 154 ? 16.761 27.508 -16.537 1.00 90.06 154 LEU A C 1
ATOM 1273 O O . LEU A 1 154 ? 17.638 27.611 -17.393 1.00 90.06 154 LEU A O 1
ATOM 1277 N N . THR A 1 155 ? 16.794 26.587 -15.575 1.00 87.31 155 THR A N 1
ATOM 1278 C CA . THR A 1 155 ? 17.852 25.581 -15.444 1.00 87.31 155 THR A CA 1
ATOM 1279 C C . THR A 1 155 ? 17.893 24.655 -16.659 1.00 87.31 155 THR A C 1
ATOM 1281 O O . THR A 1 155 ? 18.968 24.433 -17.212 1.00 87.31 155 THR A O 1
ATOM 1284 N N . ALA A 1 156 ? 16.736 24.184 -17.138 1.00 87.88 156 ALA A N 1
ATOM 1285 C CA . ALA A 1 156 ? 16.641 23.384 -18.359 1.00 87.88 156 ALA A CA 1
ATOM 1286 C C . ALA A 1 156 ? 17.205 24.140 -19.573 1.00 87.88 156 ALA A C 1
ATOM 1288 O O . ALA A 1 156 ? 18.071 23.622 -20.274 1.00 87.88 156 ALA A O 1
ATOM 1289 N N . LYS A 1 157 ? 16.811 25.406 -19.761 1.00 87.88 157 LYS A N 1
ATOM 1290 C CA . LYS A 1 157 ? 17.330 26.251 -20.850 1.00 87.88 157 LYS A CA 1
ATOM 1291 C C . LYS A 1 157 ? 18.838 26.484 -20.767 1.00 87.88 157 LYS A C 1
ATOM 1293 O O . LYS A 1 157 ? 19.505 26.499 -21.797 1.00 87.88 157 LYS A O 1
ATOM 1298 N N . ALA A 1 158 ? 19.380 26.675 -19.563 1.00 84.38 158 ALA A N 1
ATOM 1299 C CA . ALA A 1 158 ? 20.817 26.863 -19.363 1.00 84.38 158 ALA A CA 1
ATOM 1300 C C . ALA A 1 158 ? 21.622 25.597 -19.708 1.00 84.38 158 ALA A C 1
ATOM 1302 O O . ALA A 1 158 ? 22.703 25.693 -20.295 1.00 84.38 158 ALA A O 1
ATOM 1303 N N . LEU A 1 159 ? 21.074 24.422 -19.379 1.00 83.25 159 LEU A N 1
ATOM 1304 C CA . LEU A 1 159 ? 21.645 23.124 -19.739 1.00 83.25 159 LEU A CA 1
ATOM 1305 C C . LEU A 1 159 ? 21.573 22.867 -21.249 1.00 83.25 159 LEU A C 1
ATOM 1307 O O . LEU A 1 159 ? 22.567 22.450 -21.839 1.00 83.25 159 LEU A O 1
ATOM 1311 N N . GLU A 1 160 ? 20.441 23.174 -21.890 1.00 83.38 160 GLU A N 1
ATOM 1312 C CA . GLU A 1 160 ? 20.262 23.056 -23.346 1.00 83.38 160 GLU A CA 1
ATOM 1313 C C . GLU A 1 160 ? 21.245 23.934 -24.133 1.00 83.38 160 GLU A C 1
ATOM 1315 O O . GLU A 1 160 ? 21.733 23.528 -25.188 1.00 83.38 160 GLU A O 1
ATOM 1320 N N . SER A 1 161 ? 21.576 25.123 -23.621 1.00 83.00 161 SER A N 1
ATOM 1321 C CA . SER A 1 161 ? 22.534 26.030 -24.260 1.00 83.00 161 SER A CA 1
ATOM 1322 C C . SER A 1 161 ? 24.006 25.682 -23.990 1.00 83.00 161 SER A C 1
ATOM 1324 O O . SER A 1 161 ? 24.887 26.396 -24.469 1.00 83.00 161 SER A O 1
ATOM 1326 N N . GLY A 1 162 ? 24.294 24.618 -23.227 1.00 69.38 162 GLY A N 1
ATOM 1327 C CA . GLY A 1 162 ? 25.659 24.190 -22.895 1.00 69.38 162 GLY A CA 1
ATOM 1328 C C . GLY A 1 162 ? 26.398 25.128 -21.935 1.00 69.38 162 GLY A C 1
ATOM 1329 O O . GLY A 1 162 ? 27.630 25.129 -21.889 1.00 69.38 162 GLY A O 1
ATOM 1330 N N . THR A 1 163 ? 25.671 25.953 -21.179 1.00 59.19 163 THR A N 1
ATOM 1331 C CA . THR A 1 163 ? 26.268 26.911 -20.244 1.00 59.19 163 THR A CA 1
ATOM 1332 C C . THR A 1 163 ? 26.607 26.188 -18.944 1.00 59.19 163 THR A C 1
ATOM 1334 O O . THR A 1 163 ? 25.723 25.642 -18.289 1.00 59.19 163 THR A O 1
ATOM 1337 N N . ALA A 1 164 ? 27.881 26.186 -18.543 1.00 51.69 164 ALA A N 1
ATOM 1338 C CA . ALA A 1 164 ? 28.280 25.625 -17.254 1.00 51.69 164 ALA A CA 1
ATOM 1339 C C . ALA A 1 164 ? 27.558 26.363 -16.111 1.00 51.69 164 ALA A C 1
ATOM 1341 O O . ALA A 1 164 ? 27.677 27.587 -16.000 1.00 51.69 164 ALA A O 1
ATOM 1342 N N . MET A 1 165 ? 26.816 25.628 -15.275 1.00 51.94 165 MET A N 1
ATOM 1343 C CA . MET A 1 165 ? 26.211 26.192 -14.066 1.00 51.94 165 MET A CA 1
ATOM 1344 C C . MET A 1 165 ? 27.328 26.681 -13.131 1.00 51.94 165 MET A C 1
ATOM 1346 O O . MET A 1 165 ? 28.232 25.914 -12.800 1.00 51.94 165 MET A O 1
ATOM 1350 N N . ARG A 1 166 ? 27.291 27.963 -12.757 1.00 42.09 166 ARG A N 1
ATOM 1351 C CA . ARG A 1 166 ? 28.169 28.583 -11.753 1.00 42.09 166 ARG A CA 1
ATOM 1352 C C . ARG A 1 166 ? 27.425 28.770 -10.446 1.00 42.09 166 ARG A C 1
ATOM 1354 O O . ARG A 1 166 ? 26.226 29.112 -10.526 1.00 42.09 166 ARG A O 1
#